Protein AF-A0A8J1ZN90-F1 (afdb_monomer)

Nearest PDB structures (foldseek):
  7chn-assembly1_A  TM=7.305E-01  e=4.881E-04  Homo sapiens
  5z33-assembly1_A  TM=6.711E-01  e=3.736E-02  Pyricularia oryzae P131

pLDDT: mean 73.44, std 20.2, range [39.34, 96.88]

Mean predicted aligned error: 10.76 Å

Solvent-accessible surface area (backbone atoms only — not comparable to full-atom values): 7003 Å² total; per-residue (Å²): 121,34,46,60,52,59,50,76,89,32,52,43,79,57,94,94,36,82,44,84,53,80,64,88,64,39,47,75,73,66,98,61,94,67,88,74,79,78,71,81,74,82,61,94,74,59,56,72,92,30,54,45,73,67,66,65,58,54,68,73,73,81,63,76,51,69,68,76,68,50,46,68,64,46,44,54,42,12,50,50,52,51,51,48,26,68,75,67,74,45,59,95,56,50,66,51,61,74,71,39,76,90,56,57,79,78,78,117

Sequence (108 aa):
IVHCDLKPQNFLVVGGRIKLADFGLAGHCTEGGGKHNNSRRTDWAGTLRYMPPEAFYLGAAGSCDASSRMRPTVDVYALGVILYTMLYFVSPYEELQKWGASRALFAI

Structure (mmCIF, N/CA/C/O backbone):
data_AF-A0A8J1ZN90-F1
#
_entry.id   AF-A0A8J1ZN90-F1
#
loop_
_atom_site.group_PDB
_atom_site.id
_atom_site.type_symbol
_atom_site.label_atom_id
_atom_site.label_alt_id
_atom_site.label_comp_id
_atom_site.label_asym_id
_atom_site.label_entity_id
_atom_site.label_seq_id
_atom_site.pdbx_PDB_ins_code
_atom_site.Cartn_x
_atom_site.Cartn_y
_atom_site.Cartn_z
_atom_site.occupancy
_atom_site.B_iso_or_equiv
_atom_site.auth_seq_id
_atom_site.auth_comp_id
_atom_site.auth_asym_id
_atom_site.auth_atom_id
_atom_site.pdbx_PDB_model_num
ATOM 1 N N . ILE A 1 1 ? -0.079 -11.058 -11.033 1.00 82.06 1 ILE A N 1
ATOM 2 C CA . ILE A 1 1 ? 0.018 -9.583 -11.112 1.00 82.06 1 ILE A CA 1
ATOM 3 C C . ILE A 1 1 ? 0.635 -9.121 -9.808 1.00 82.06 1 ILE A C 1
ATOM 5 O O . ILE A 1 1 ? 0.233 -9.635 -8.774 1.00 82.06 1 ILE A O 1
ATOM 9 N N . VAL A 1 2 ? 1.611 -8.225 -9.874 1.00 88.44 2 VAL A N 1
ATOM 10 C CA . VAL A 1 2 ? 2.163 -7.504 -8.721 1.00 88.44 2 VAL A CA 1
ATOM 11 C C . VAL A 1 2 ? 1.692 -6.063 -8.837 1.00 88.44 2 VAL A C 1
ATOM 13 O O . VAL A 1 2 ? 1.735 -5.512 -9.934 1.00 88.44 2 VAL A O 1
ATOM 16 N N . HIS A 1 3 ? 1.180 -5.488 -7.755 1.00 91.19 3 HIS A N 1
ATOM 17 C CA . HIS A 1 3 ? 0.566 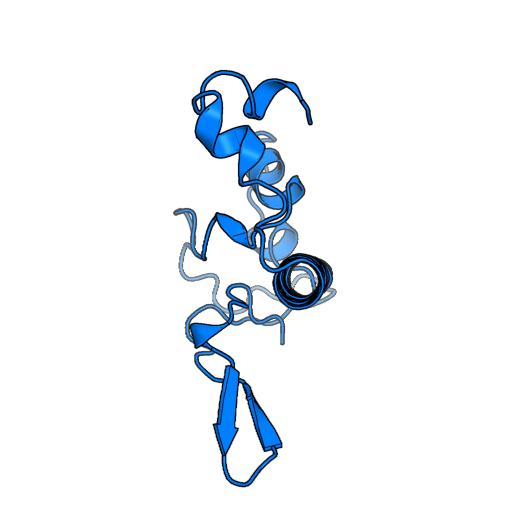-4.166 -7.722 1.00 91.19 3 HIS A CA 1
ATOM 18 C C . HIS A 1 3 ? 1.607 -3.040 -7.694 1.00 91.19 3 HIS A C 1
ATOM 20 O O . HIS A 1 3 ? 1.402 -2.015 -8.342 1.00 91.19 3 HIS A O 1
ATOM 26 N N . CYS A 1 4 ? 2.708 -3.214 -6.955 1.00 88.62 4 CYS A N 1
ATOM 27 C CA . CYS A 1 4 ? 3.833 -2.270 -6.848 1.00 88.62 4 CYS A CA 1
ATOM 28 C C . CYS A 1 4 ? 3.527 -0.902 -6.206 1.00 88.62 4 CYS A C 1
ATOM 30 O O . CYS A 1 4 ? 4.422 -0.067 -6.117 1.00 88.62 4 CYS A O 1
ATOM 32 N N . ASP A 1 5 ? 2.298 -0.659 -5.746 1.00 91.19 5 ASP A N 1
ATOM 33 C CA . ASP A 1 5 ? 1.907 0.589 -5.069 1.00 91.19 5 ASP A CA 1
ATOM 34 C C . ASP A 1 5 ? 0.799 0.335 -4.041 1.00 91.19 5 ASP A C 1
ATOM 36 O O . ASP A 1 5 ? -0.204 1.041 -3.979 1.00 91.19 5 ASP A O 1
ATOM 40 N N . LEU A 1 6 ? 0.940 -0.732 -3.251 1.00 94.25 6 LEU A N 1
ATOM 41 C CA . LEU A 1 6 ? 0.006 -0.983 -2.158 1.00 94.25 6 LEU A CA 1
ATOM 42 C C . LEU A 1 6 ? 0.169 0.075 -1.068 1.00 94.25 6 LEU A C 1
ATOM 44 O O . LEU A 1 6 ? 1.246 0.273 -0.510 1.00 94.25 6 LEU A O 1
ATOM 48 N N . LYS A 1 7 ? -0.945 0.730 -0.755 1.00 92.94 7 LYS A N 1
ATOM 49 C CA . LYS A 1 7 ? -1.076 1.763 0.273 1.00 92.94 7 LYS A CA 1
ATOM 50 C C . LYS A 1 7 ? -2.528 1.818 0.748 1.00 92.94 7 LYS A C 1
ATOM 52 O O . LYS A 1 7 ? -3.408 1.421 -0.019 1.00 92.94 7 LYS A O 1
ATOM 57 N N . PRO A 1 8 ? -2.821 2.331 1.956 1.00 94.19 8 PRO A N 1
ATOM 58 C CA . PRO A 1 8 ? -4.182 2.370 2.492 1.00 94.19 8 PRO A CA 1
ATOM 59 C C . PRO A 1 8 ? -5.201 3.027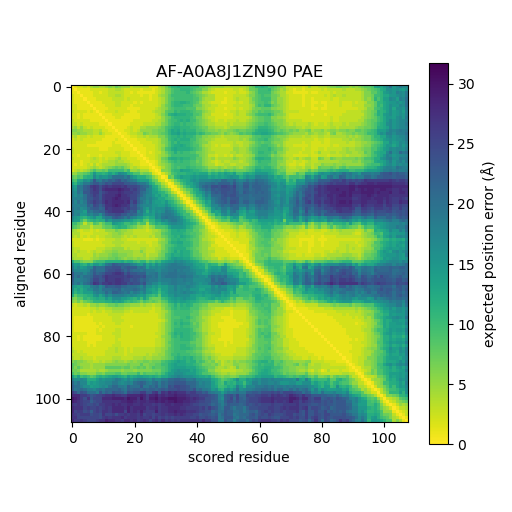 1.550 1.00 94.19 8 PRO A C 1
ATOM 61 O O . PRO A 1 8 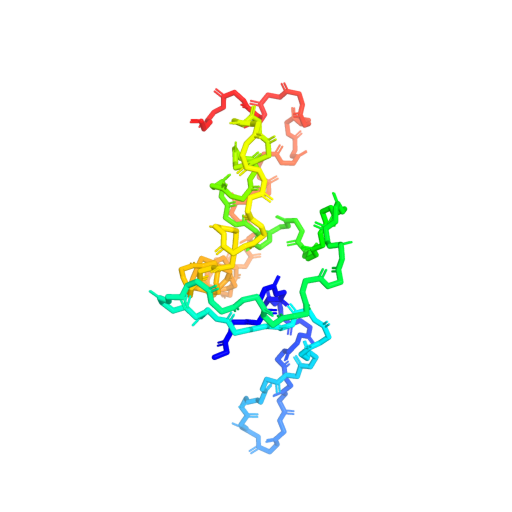? -6.333 2.566 1.470 1.00 94.19 8 PRO A O 1
ATOM 64 N N . GLN A 1 9 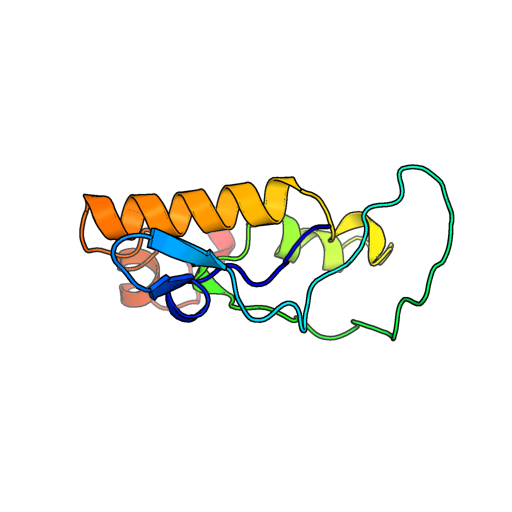? -4.790 4.044 0.782 1.00 94.25 9 GLN A N 1
ATOM 65 C CA . GLN A 1 9 ? -5.644 4.754 -0.179 1.00 94.25 9 GLN A CA 1
ATOM 66 C C . GLN A 1 9 ? -6.157 3.862 -1.322 1.00 94.25 9 GLN A C 1
ATOM 68 O O . GLN A 1 9 ? -7.187 4.171 -1.915 1.00 94.25 9 GLN A O 1
ATOM 73 N N . ASN A 1 10 ? -5.468 2.755 -1.610 1.00 95.75 10 ASN A N 1
ATOM 74 C CA . ASN A 1 10 ? -5.844 1.817 -2.668 1.00 95.75 10 ASN A CA 1
ATOM 75 C C . ASN A 1 10 ? -6.783 0.707 -2.161 1.00 95.75 10 ASN A C 1
ATOM 77 O O . ASN A 1 10 ? -7.243 -0.117 -2.951 1.00 95.75 10 ASN A O 1
ATOM 81 N N . PHE A 1 11 ? -7.110 0.686 -0.863 1.00 95.75 11 PHE A N 1
ATOM 82 C CA . PHE A 1 11 ? -8.107 -0.212 -0.283 1.00 95.75 11 PHE A CA 1
ATOM 83 C C . PHE A 1 11 ? -9.431 0.528 -0.089 1.00 95.75 11 PHE A C 1
ATOM 85 O O . PHE A 1 11 ? -9.545 1.456 0.707 1.00 95.75 11 PHE A O 1
ATOM 92 N N . LEU A 1 12 ? -10.461 0.085 -0.801 1.00 96.75 12 LEU A N 1
ATOM 93 C CA . LEU A 1 12 ? -11.812 0.624 -0.717 1.00 96.75 12 LEU A CA 1
ATOM 94 C C . LEU A 1 12 ? -12.677 -0.263 0.174 1.00 96.75 12 LEU A C 1
ATOM 96 O O . LEU A 1 12 ? -12.658 -1.487 0.041 1.00 96.75 12 LEU A O 1
ATOM 100 N N . VAL A 1 13 ? -13.494 0.346 1.031 1.00 96.00 13 VAL A N 1
ATOM 101 C CA . VAL A 1 13 ? -14.494 -0.371 1.831 1.00 96.00 13 VAL A CA 1
ATOM 102 C C . VAL A 1 13 ? -15.864 -0.163 1.203 1.00 96.00 13 VAL A C 1
ATOM 104 O O . VAL A 1 13 ? -16.398 0.942 1.203 1.00 96.00 13 VAL A O 1
ATOM 107 N N . VAL A 1 14 ? -16.444 -1.230 0.655 1.00 96.88 14 VAL A N 1
ATOM 108 C CA . VAL A 1 14 ? -17.755 -1.191 -0.006 1.00 96.88 14 VAL A CA 1
ATOM 109 C C . VAL A 1 14 ? -18.613 -2.325 0.538 1.00 96.88 14 VAL A C 1
ATOM 111 O O . VAL A 1 14 ? -18.284 -3.496 0.358 1.00 96.88 14 VAL A O 1
ATOM 114 N N . GLY A 1 15 ? -19.713 -1.983 1.216 1.00 95.50 15 GLY A N 1
ATOM 115 C CA . GLY A 1 15 ? -20.644 -2.970 1.780 1.00 95.50 15 GLY A CA 1
ATOM 116 C C . GLY A 1 15 ? -19.995 -3.912 2.802 1.00 95.50 15 GLY A C 1
ATOM 117 O O . GLY A 1 15 ? -20.226 -5.117 2.754 1.00 95.50 15 GLY A O 1
ATOM 118 N N . GLY A 1 16 ? -19.118 -3.387 3.666 1.00 94.69 16 GLY A N 1
ATOM 119 C CA . GLY A 1 16 ? -18.397 -4.179 4.674 1.00 94.69 16 GLY A CA 1
ATOM 120 C C . GLY A 1 16 ? -17.289 -5.079 4.113 1.00 94.69 16 GLY A C 1
ATOM 121 O O . GLY A 1 16 ? -16.734 -5.891 4.846 1.00 94.69 16 GLY A O 1
ATOM 122 N N . ARG A 1 17 ? -16.955 -4.956 2.822 1.00 95.31 17 ARG A N 1
ATOM 123 C CA . ARG A 1 17 ? -15.882 -5.716 2.168 1.00 95.31 17 ARG A CA 1
ATOM 124 C C . ARG A 1 17 ? -14.764 -4.793 1.717 1.00 95.31 17 ARG A C 1
ATOM 126 O O . ARG A 1 17 ? -15.026 -3.701 1.215 1.00 95.31 17 ARG A O 1
ATOM 133 N N . ILE A 1 18 ? -13.533 -5.273 1.846 1.00 95.50 18 ILE A N 1
ATOM 134 C CA . ILE A 1 18 ? -12.345 -4.597 1.329 1.00 95.50 18 ILE A CA 1
ATOM 135 C C . ILE A 1 18 ? -12.159 -4.977 -0.143 1.00 95.50 18 ILE A C 1
ATOM 137 O O . ILE A 1 18 ? -12.231 -6.153 -0.505 1.00 95.50 18 ILE A O 1
ATOM 141 N N . LYS A 1 19 ? -11.923 -3.978 -0.991 1.00 95.94 19 LYS A N 1
ATOM 142 C CA . LYS A 1 19 ? -11.600 -4.122 -2.412 1.00 95.94 19 LYS A CA 1
ATOM 143 C C . LYS A 1 19 ? -10.304 -3.388 -2.715 1.00 95.94 19 LYS A C 1
ATOM 145 O O . LYS A 1 19 ? -10.074 -2.310 -2.182 1.00 95.94 19 LYS A O 1
ATOM 150 N N . LEU A 1 20 ? -9.490 -3.963 -3.590 1.00 95.50 20 LEU A N 1
ATOM 151 C CA . LEU A 1 20 ? -8.248 -3.350 -4.049 1.00 95.50 20 LEU A CA 1
ATOM 152 C C . LEU A 1 20 ? -8.497 -2.550 -5.335 1.00 95.50 20 LEU A C 1
ATOM 154 O O . LEU A 1 20 ? -9.228 -3.014 -6.213 1.00 95.50 20 LEU A O 1
ATOM 158 N N . ALA A 1 21 ? -7.909 -1.363 -5.432 1.00 95.00 21 ALA A N 1
ATOM 159 C CA . ALA A 1 21 ? -8.039 -0.437 -6.552 1.00 95.00 21 ALA A CA 1
ATOM 160 C C . ALA A 1 21 ? -6.667 0.090 -7.008 1.00 95.00 21 ALA A C 1
ATOM 162 O O . ALA A 1 21 ? -5.672 -0.122 -6.331 1.00 95.00 21 ALA A O 1
ATOM 163 N N . ASP A 1 22 ? -6.653 0.802 -8.139 1.00 91.50 22 ASP A N 1
ATOM 164 C CA . ASP A 1 22 ? -5.481 1.480 -8.717 1.00 91.50 22 ASP A CA 1
ATOM 165 C C . ASP A 1 22 ? -4.305 0.565 -9.119 1.00 91.50 22 ASP A C 1
ATOM 167 O O . ASP A 1 22 ? -3.225 0.557 -8.537 1.00 91.50 22 ASP A O 1
ATOM 171 N N . PHE A 1 23 ? -4.494 -0.169 -10.217 1.00 91.12 23 PHE A N 1
ATOM 172 C CA . PHE A 1 23 ? -3.460 -1.009 -10.831 1.00 91.12 23 PHE A CA 1
ATOM 173 C C . PHE A 1 23 ? -2.562 -0.236 -11.817 1.00 91.12 23 PHE A C 1
ATOM 175 O O . PHE A 1 23 ? -1.923 -0.855 -12.667 1.00 91.12 23 PHE A O 1
ATOM 182 N N . GLY A 1 24 ? -2.494 1.101 -11.737 1.00 86.25 24 GLY A N 1
ATOM 183 C CA . GLY A 1 24 ? -1.730 1.926 -12.686 1.00 86.25 24 GLY A CA 1
ATOM 184 C C . GLY A 1 24 ? -0.231 1.600 -12.724 1.00 86.25 24 GLY A C 1
ATOM 185 O O . GLY A 1 24 ? 0.422 1.745 -13.759 1.00 86.25 24 GLY A O 1
ATOM 186 N N . LEU A 1 25 ? 0.303 1.089 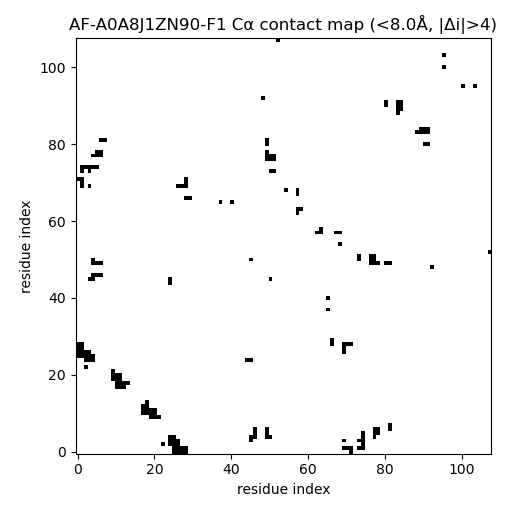-11.610 1.00 83.25 25 LEU A N 1
ATOM 187 C CA . LEU A 1 25 ? 1.685 0.622 -11.481 1.00 83.25 25 LEU A CA 1
ATOM 188 C C . LEU A 1 25 ? 1.820 -0.904 -11.475 1.00 83.25 25 LEU A C 1
ATOM 190 O O . LEU A 1 25 ? 2.936 -1.416 -11.372 1.00 83.25 25 LEU A O 1
ATOM 194 N N . ALA A 1 26 ? 0.734 -1.644 -11.670 1.00 86.75 26 ALA A N 1
ATOM 195 C CA . ALA A 1 26 ? 0.790 -3.092 -11.642 1.00 86.75 26 ALA A CA 1
ATOM 196 C C . ALA A 1 26 ? 1.538 -3.663 -12.856 1.00 86.75 26 ALA A C 1
ATOM 198 O O . ALA A 1 26 ? 1.659 -3.028 -13.907 1.00 86.75 26 ALA A O 1
ATOM 199 N N . GLY A 1 27 ? 2.038 -4.887 -12.722 1.00 82.94 27 GLY A N 1
ATOM 200 C CA . GLY A 1 27 ? 2.635 -5.615 -13.832 1.00 82.94 27 GLY A CA 1
ATOM 201 C C . GLY A 1 27 ? 2.735 -7.117 -13.586 1.00 82.94 27 GLY A C 1
ATOM 202 O O . GLY A 1 27 ? 2.326 -7.639 -12.546 1.00 82.94 27 GLY A O 1
ATOM 203 N N . HIS A 1 28 ? 3.244 -7.839 -14.579 1.00 77.81 28 HIS A N 1
ATOM 204 C CA . HIS A 1 28 ? 3.401 -9.289 -14.517 1.00 77.81 28 HIS A CA 1
ATOM 205 C C . HIS A 1 28 ? 4.854 -9.657 -14.218 1.00 77.81 28 HIS A C 1
ATOM 207 O O . HIS A 1 28 ? 5.763 -9.212 -14.911 1.00 77.81 28 HIS A O 1
ATOM 213 N N . CYS A 1 29 ? 5.060 -10.506 -13.212 1.00 64.31 29 CYS A N 1
ATOM 214 C CA . CYS A 1 29 ? 6.317 -11.226 -13.044 1.00 64.31 29 CYS A CA 1
ATOM 215 C C . CYS A 1 29 ? 6.279 -12.426 -13.987 1.00 64.31 29 CYS A C 1
ATOM 217 O O . CYS A 1 29 ? 5.545 -13.379 -13.736 1.00 64.31 29 CYS A O 1
ATOM 219 N N . THR A 1 30 ? 7.006 -12.370 -15.096 1.00 56.81 30 THR A N 1
ATOM 220 C CA . THR A 1 30 ? 7.236 -13.544 -15.943 1.00 56.81 30 THR A CA 1
ATOM 221 C C . THR A 1 30 ? 8.490 -14.257 -15.453 1.00 56.81 30 THR A C 1
ATOM 223 O O . THR A 1 30 ? 9.568 -13.674 -15.496 1.00 56.81 30 THR A O 1
ATOM 226 N N . GLU A 1 31 ? 8.370 -15.518 -15.029 1.00 50.16 31 GLU A N 1
ATOM 227 C CA . GLU A 1 31 ? 9.501 -16.359 -14.584 1.00 50.16 31 GLU A CA 1
ATOM 228 C C . GLU A 1 31 ? 10.464 -16.776 -15.714 1.00 50.16 31 GLU A C 1
ATOM 230 O O . GLU A 1 31 ? 11.412 -17.520 -15.490 1.00 50.16 31 GLU A O 1
ATOM 235 N N . GLY A 1 32 ? 10.292 -16.266 -16.933 1.00 46.19 32 GLY A N 1
ATOM 236 C CA . GLY A 1 32 ? 11.213 -16.534 -18.029 1.00 46.19 32 GLY A CA 1
ATOM 237 C C . GLY A 1 32 ? 11.136 -15.466 -19.101 1.00 46.19 32 GLY A C 1
ATOM 238 O O . GLY A 1 32 ? 10.164 -15.447 -19.845 1.00 46.19 32 GLY A O 1
ATOM 239 N N . GLY A 1 33 ? 12.149 -14.592 -19.154 1.00 41.97 33 GLY A N 1
ATOM 240 C CA . GLY A 1 33 ? 12.678 -13.872 -20.332 1.00 41.97 33 GLY A CA 1
ATOM 241 C C . GLY A 1 33 ? 11.735 -13.140 -21.302 1.00 41.97 33 GLY A C 1
ATOM 242 O O . GLY A 1 33 ? 12.204 -12.588 -22.297 1.00 41.97 33 GLY A O 1
ATOM 243 N N . GLY A 1 34 ? 10.426 -13.124 -21.071 1.00 39.34 34 GLY A N 1
ATOM 244 C CA . GLY A 1 34 ? 9.429 -12.551 -21.958 1.00 39.34 34 GLY A CA 1
ATOM 245 C C . GLY A 1 34 ? 9.319 -11.058 -21.716 1.00 39.34 34 GLY A C 1
ATOM 246 O O . GLY A 1 34 ? 8.564 -10.623 -20.852 1.00 39.34 34 GLY A O 1
ATOM 247 N N . LYS A 1 35 ? 10.068 -10.270 -22.494 1.00 47.00 35 LYS A N 1
ATOM 248 C CA . LYS A 1 35 ? 9.931 -8.810 -22.583 1.00 47.00 35 LYS A CA 1
ATOM 249 C C . LYS A 1 35 ? 8.513 -8.436 -23.029 1.00 47.00 35 LYS A C 1
ATOM 251 O O . LYS A 1 35 ? 8.286 -8.159 -24.203 1.00 47.00 35 LYS A O 1
ATOM 256 N N . HIS A 1 36 ? 7.566 -8.360 -22.101 1.00 43.44 36 HIS A N 1
ATOM 257 C CA . HIS A 1 36 ? 6.314 -7.658 -22.338 1.00 43.44 36 HIS A CA 1
ATOM 258 C C . HIS A 1 36 ? 6.366 -6.269 -21.710 1.00 43.44 36 HIS A C 1
ATOM 260 O O . HIS A 1 36 ? 6.274 -6.085 -20.504 1.00 43.44 36 HIS A O 1
ATOM 266 N N . ASN A 1 37 ? 6.559 -5.306 -22.613 1.00 42.22 37 ASN A N 1
ATOM 267 C CA . ASN A 1 37 ? 6.282 -3.882 -22.484 1.00 42.22 37 ASN A CA 1
ATOM 268 C C . ASN A 1 37 ? 6.748 -3.224 -21.175 1.00 42.22 37 ASN A C 1
ATOM 270 O O . ASN A 1 37 ? 5.970 -2.640 -20.424 1.00 42.22 37 ASN A O 1
ATOM 274 N N . ASN A 1 38 ? 8.061 -3.271 -20.944 1.00 44.16 38 ASN A N 1
ATOM 275 C CA . ASN A 1 38 ? 8.737 -2.343 -20.047 1.00 44.16 38 ASN A CA 1
ATOM 276 C C . ASN A 1 38 ? 8.743 -0.952 -20.706 1.00 44.16 38 ASN A C 1
ATOM 278 O O . ASN A 1 38 ? 9.750 -0.525 -21.276 1.00 44.16 38 ASN A O 1
ATOM 282 N N . SER A 1 39 ? 7.603 -0.253 -20.671 1.00 43.38 39 SER A N 1
ATOM 283 C CA . SER A 1 39 ? 7.609 1.208 -20.748 1.00 43.38 39 SER A CA 1
ATOM 284 C C . SER A 1 39 ? 8.573 1.667 -19.671 1.00 43.38 39 SER A C 1
ATOM 286 O O . SER A 1 39 ? 8.268 1.502 -18.497 1.00 43.38 39 SER A O 1
ATOM 288 N N . ARG A 1 40 ? 9.752 2.127 -20.099 1.00 43.75 40 ARG A N 1
ATOM 289 C CA . ARG A 1 40 ? 10.887 2.616 -19.308 1.00 43.75 40 ARG A CA 1
ATOM 290 C C . ARG A 1 40 ? 10.449 3.193 -17.954 1.00 43.75 40 ARG A C 1
ATOM 292 O O . ARG A 1 40 ? 10.289 4.400 -17.818 1.00 43.75 40 ARG A O 1
ATOM 299 N N . ARG A 1 41 ? 10.295 2.340 -16.934 1.00 50.66 41 ARG A N 1
ATOM 300 C CA . ARG A 1 41 ? 10.180 2.763 -15.533 1.00 50.66 41 ARG A CA 1
ATOM 301 C C . ARG A 1 41 ? 11.599 3.025 -15.042 1.00 50.66 41 ARG A C 1
ATOM 303 O O . ARG A 1 41 ? 12.184 2.244 -14.295 1.00 50.66 41 ARG A O 1
ATOM 310 N N . THR A 1 42 ? 12.210 4.054 -15.620 1.00 46.59 42 THR A N 1
ATOM 311 C CA . THR A 1 42 ? 13.536 4.546 -15.236 1.00 46.59 42 THR A CA 1
ATOM 312 C C . THR A 1 42 ? 13.464 5.390 -13.971 1.00 46.59 42 THR A C 1
ATOM 314 O O . THR A 1 42 ? 14.456 5.463 -13.255 1.00 46.59 42 THR A O 1
ATOM 317 N N . ASP A 1 43 ? 12.280 5.909 -13.646 1.00 53.34 43 ASP A N 1
ATOM 318 C CA . ASP A 1 43 ? 12.049 6.716 -12.455 1.00 53.34 43 ASP A CA 1
ATOM 319 C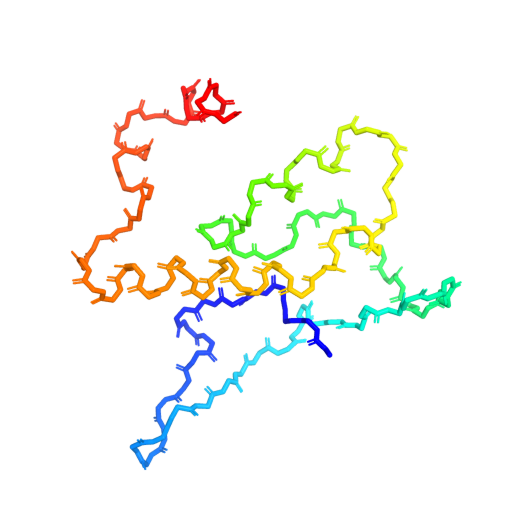 C . ASP A 1 43 ? 11.425 5.874 -11.341 1.00 53.34 43 ASP A C 1
ATOM 321 O O . ASP A 1 43 ? 10.624 4.966 -11.590 1.00 53.34 43 ASP A O 1
ATOM 325 N N . TRP A 1 44 ? 11.827 6.153 -10.099 1.00 59.09 44 TRP A N 1
ATOM 326 C CA . TRP A 1 44 ? 11.253 5.546 -8.902 1.00 59.09 44 TRP A CA 1
ATOM 327 C C . TRP A 1 44 ? 9.735 5.769 -8.887 1.00 59.09 44 TRP A C 1
ATOM 329 O O . TRP A 1 44 ? 9.263 6.874 -8.638 1.00 59.09 44 TRP A O 1
ATOM 339 N N . ALA A 1 45 ? 8.973 4.716 -9.179 1.00 64.25 45 ALA A N 1
ATOM 340 C CA . ALA A 1 45 ? 7.517 4.737 -9.176 1.00 64.25 45 ALA A CA 1
ATOM 341 C C . ALA A 1 45 ? 6.986 3.933 -7.983 1.00 64.25 45 ALA A C 1
ATOM 343 O O . ALA A 1 45 ? 7.508 2.861 -7.673 1.00 64.25 45 ALA A O 1
ATOM 344 N N . GLY A 1 46 ? 5.944 4.455 -7.337 1.00 75.19 46 GLY A N 1
ATOM 345 C CA . GLY A 1 46 ? 5.334 3.886 -6.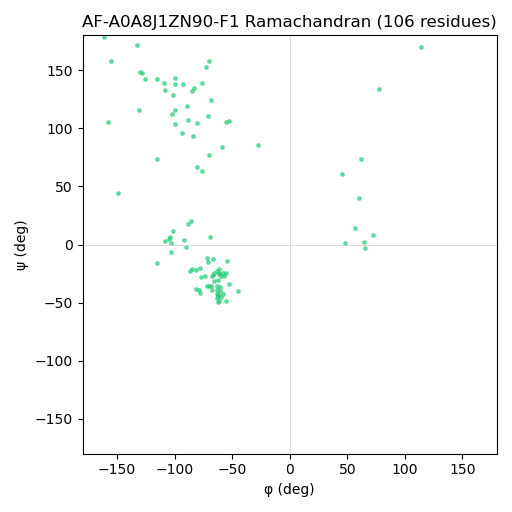135 1.00 75.19 46 GLY A CA 1
ATOM 346 C C . GLY A 1 46 ? 5.515 4.773 -4.903 1.00 75.19 46 GLY A C 1
ATOM 347 O O . GLY A 1 46 ? 6.245 5.765 -4.909 1.00 75.19 46 GLY A O 1
ATOM 348 N N . THR A 1 47 ? 4.817 4.427 -3.826 1.00 84.19 47 THR A N 1
ATOM 349 C CA . THR A 1 47 ? 4.813 5.212 -2.590 1.00 84.19 47 THR A CA 1
ATOM 350 C C . THR A 1 47 ? 5.950 4.781 -1.660 1.00 84.19 47 THR A C 1
ATOM 352 O O . THR A 1 47 ? 5.870 3.738 -1.016 1.00 84.19 47 THR A O 1
ATOM 355 N N . LEU A 1 48 ? 6.986 5.624 -1.540 1.00 85.38 48 LEU A N 1
ATOM 356 C CA . LEU A 1 48 ? 8.244 5.359 -0.814 1.00 85.38 48 LEU A CA 1
ATOM 357 C C . LEU A 1 48 ? 8.067 4.713 0.572 1.00 85.38 48 LEU A C 1
ATOM 359 O O . LEU A 1 48 ? 8.810 3.810 0.934 1.00 85.38 48 LEU A O 1
ATOM 363 N N . ARG A 1 49 ? 7.059 5.151 1.338 1.00 87.12 49 ARG A N 1
ATOM 364 C CA . ARG A 1 49 ? 6.776 4.661 2.699 1.00 87.12 49 ARG A CA 1
ATOM 365 C C . ARG A 1 49 ? 6.440 3.165 2.761 1.00 87.12 49 ARG A C 1
ATOM 367 O O . ARG A 1 49 ? 6.614 2.564 3.811 1.00 87.12 49 ARG A O 1
ATOM 374 N N . TYR A 1 50 ? 5.936 2.587 1.677 1.00 89.38 50 TYR A N 1
ATOM 375 C CA . TYR A 1 50 ? 5.520 1.182 1.607 1.00 89.38 50 TYR A CA 1
ATOM 376 C C . TYR A 1 50 ? 6.481 0.336 0.763 1.00 89.38 50 TYR A C 1
ATOM 378 O O . TYR A 1 50 ? 6.233 -0.845 0.536 1.00 89.38 50 TYR A O 1
ATOM 386 N N . MET A 1 51 ? 7.568 0.941 0.278 1.00 88.25 51 MET A N 1
ATOM 387 C CA . MET A 1 51 ? 8.529 0.289 -0.596 1.00 88.25 51 MET A CA 1
ATOM 388 C C . MET A 1 51 ? 9.537 -0.525 0.230 1.00 88.25 51 MET A C 1
ATOM 390 O O . MET A 1 51 ? 10.053 -0.015 1.227 1.00 88.25 51 MET A O 1
ATOM 394 N N . PRO A 1 52 ? 9.845 -1.769 -0.170 1.00 87.50 52 PRO A N 1
ATOM 395 C CA . PRO A 1 52 ? 10.824 -2.579 0.532 1.00 87.50 52 PRO A CA 1
ATOM 396 C C . PRO A 1 52 ? 12.258 -2.080 0.288 1.00 87.50 52 PRO A C 1
ATOM 398 O O . PRO A 1 52 ? 12.537 -1.505 -0.769 1.00 87.50 52 PRO A O 1
ATOM 401 N N . PRO A 1 53 ? 13.192 -2.310 1.229 1.00 83.56 53 PRO A N 1
ATOM 402 C CA . PRO A 1 53 ? 14.546 -1.774 1.151 1.00 83.56 53 PRO A CA 1
ATOM 403 C C . PRO A 1 53 ? 15.305 -2.259 -0.091 1.00 83.56 53 PRO A C 1
ATOM 405 O O . PRO A 1 53 ? 16.022 -1.479 -0.717 1.00 83.56 53 PRO A O 1
ATOM 408 N N . GLU A 1 54 ? 15.103 -3.510 -0.519 1.00 80.06 54 GLU A N 1
ATOM 409 C CA . GLU A 1 54 ? 15.732 -4.062 -1.723 1.00 80.06 54 GLU A CA 1
ATOM 410 C C . GLU A 1 54 ? 15.413 -3.269 -2.998 1.00 80.06 54 GLU A C 1
ATOM 412 O O . GLU A 1 54 ? 16.217 -3.262 -3.931 1.00 80.06 54 GLU A O 1
ATOM 417 N N . ALA A 1 55 ? 14.292 -2.542 -3.043 1.00 78.44 55 ALA A N 1
ATOM 418 C CA . ALA A 1 55 ? 13.943 -1.715 -4.192 1.00 78.44 55 ALA A CA 1
ATOM 419 C C . ALA A 1 55 ? 14.917 -0.538 -4.398 1.00 78.44 55 ALA A C 1
ATOM 421 O O . ALA A 1 55 ? 15.075 -0.083 -5.534 1.00 78.44 55 ALA A O 1
ATOM 422 N N . PHE A 1 56 ? 15.604 -0.082 -3.340 1.00 74.00 56 PHE A N 1
ATOM 423 C CA . PHE A 1 56 ? 16.602 0.992 -3.410 1.00 74.00 56 PHE A CA 1
ATOM 424 C C . PHE A 1 56 ? 17.970 0.493 -3.885 1.00 74.00 56 PHE A C 1
ATOM 426 O O . PHE A 1 56 ? 18.635 1.166 -4.672 1.00 74.00 56 PHE A O 1
ATOM 433 N N . TYR A 1 57 ? 18.380 -0.706 -3.464 1.00 67.12 57 TYR A N 1
ATOM 434 C CA . TYR A 1 57 ? 19.704 -1.254 -3.786 1.00 67.12 57 TYR A CA 1
ATOM 435 C C . TYR A 1 57 ? 19.804 -1.785 -5.223 1.00 67.12 57 TYR A C 1
ATOM 437 O O . TYR A 1 57 ? 20.868 -1.726 -5.839 1.00 67.12 57 TYR A O 1
ATOM 445 N N . LEU A 1 58 ? 18.690 -2.237 -5.806 1.00 58.91 58 LEU A N 1
ATOM 446 C CA . LEU A 1 58 ? 18.652 -2.781 -7.170 1.00 58.91 58 LEU A CA 1
ATOM 447 C C . LEU A 1 58 ? 18.939 -1.736 -8.271 1.00 58.91 58 LEU A C 1
ATOM 449 O O . LEU A 1 58 ? 19.194 -2.106 -9.414 1.00 58.91 58 LEU A O 1
ATOM 453 N N . GLY A 1 59 ? 18.940 -0.437 -7.947 1.00 51.81 59 GLY A N 1
ATOM 454 C CA . GLY A 1 59 ? 19.374 0.626 -8.863 1.00 51.81 59 GLY A CA 1
ATOM 455 C C . GLY A 1 59 ? 20.895 0.822 -8.938 1.00 51.81 59 GLY A C 1
ATOM 456 O O . GLY A 1 59 ? 21.385 1.348 -9.934 1.00 51.81 59 GLY A O 1
ATOM 457 N N . ALA A 1 60 ? 21.649 0.389 -7.920 1.00 47.88 60 ALA A N 1
ATOM 458 C CA . ALA A 1 60 ? 23.078 0.690 -7.787 1.00 47.88 60 ALA A CA 1
ATOM 459 C C . ALA A 1 60 ? 24.000 -0.305 -8.521 1.00 47.88 60 ALA A C 1
ATOM 461 O O . ALA A 1 60 ? 25.123 0.043 -8.875 1.00 47.88 60 ALA A O 1
ATOM 462 N N . ALA A 1 61 ? 23.536 -1.529 -8.798 1.00 47.22 61 ALA A N 1
ATOM 463 C CA . ALA A 1 61 ? 24.362 -2.615 -9.344 1.00 47.22 61 ALA A CA 1
ATOM 464 C C . ALA A 1 61 ? 24.455 -2.659 -10.889 1.00 47.22 61 ALA A C 1
ATOM 466 O O . ALA A 1 61 ? 24.794 -3.695 -11.461 1.00 47.22 61 ALA A O 1
ATOM 467 N N . GLY A 1 62 ? 24.125 -1.567 -11.591 1.00 41.22 62 GLY A N 1
ATOM 468 C CA . GLY A 1 62 ? 24.347 -1.414 -13.042 1.00 41.22 62 GLY A CA 1
ATOM 469 C C . GLY A 1 62 ? 23.545 -2.345 -13.971 1.00 41.22 62 GLY A C 1
ATOM 470 O O . GLY A 1 62 ? 23.609 -2.197 -15.187 1.00 41.22 62 GLY A O 1
ATOM 471 N N . SER A 1 63 ? 22.757 -3.272 -13.427 1.00 43.75 63 SER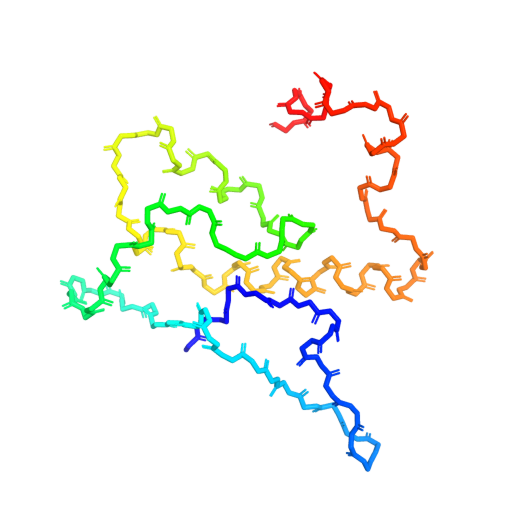 A N 1
ATOM 472 C CA . SER A 1 63 ? 21.933 -4.237 -14.161 1.00 43.75 63 SER A CA 1
ATOM 473 C C . SER A 1 63 ? 20.457 -3.968 -13.870 1.00 43.75 63 SER A C 1
ATOM 475 O O . SER A 1 63 ? 19.787 -4.668 -13.118 1.00 43.75 63 SER A O 1
ATOM 477 N N . CYS A 1 64 ? 19.943 -2.884 -14.448 1.00 46.75 64 CYS A N 1
ATOM 478 C CA . CYS A 1 64 ? 18.560 -2.452 -14.287 1.00 46.75 64 CYS A CA 1
ATOM 479 C C . CYS A 1 64 ? 17.593 -3.302 -15.126 1.00 46.75 64 CYS A C 1
ATOM 481 O O . CYS A 1 64 ? 16.901 -2.791 -16.007 1.00 46.75 64 CYS A O 1
ATOM 483 N N . ASP A 1 65 ? 17.486 -4.598 -14.836 1.00 51.56 65 ASP A N 1
ATOM 484 C CA . ASP A 1 65 ? 16.305 -5.317 -15.289 1.00 51.56 65 ASP A CA 1
ATOM 485 C C . ASP A 1 65 ? 15.115 -4.832 -14.452 1.00 51.56 65 ASP A C 1
ATOM 487 O O . ASP A 1 65 ? 15.030 -5.065 -13.244 1.00 51.56 65 ASP A O 1
ATOM 491 N N . ALA A 1 66 ? 14.187 -4.106 -15.076 1.00 51.53 66 ALA A N 1
ATOM 492 C CA . ALA A 1 66 ? 12.932 -3.725 -14.431 1.00 51.53 66 ALA A CA 1
ATOM 493 C C . ALA A 1 66 ? 12.178 -4.961 -13.902 1.00 51.53 66 ALA A C 1
ATOM 495 O O . ALA A 1 66 ? 11.456 -4.856 -12.910 1.00 51.53 66 ALA A O 1
ATOM 496 N N . SER A 1 67 ? 12.425 -6.140 -14.491 1.00 52.09 67 SER A N 1
ATOM 497 C CA . SER A 1 67 ? 11.903 -7.421 -14.016 1.00 52.09 67 SER A CA 1
ATOM 498 C C . SER A 1 67 ? 12.470 -7.848 -12.656 1.00 52.09 67 SER A C 1
ATOM 500 O O . SER A 1 67 ? 11.791 -8.555 -11.921 1.00 52.09 67 SER A O 1
ATOM 502 N N . SER A 1 68 ? 13.676 -7.409 -12.277 1.00 54.56 68 SER A N 1
ATOM 503 C CA . SER A 1 68 ? 14.276 -7.733 -10.971 1.00 54.56 68 SER A CA 1
ATOM 504 C C . SER A 1 68 ? 13.620 -6.958 -9.819 1.00 54.56 68 SER A C 1
ATOM 506 O O . SER A 1 68 ? 13.599 -7.444 -8.687 1.00 54.56 68 SER A O 1
ATOM 508 N N . ARG A 1 69 ? 13.067 -5.771 -10.108 1.00 61.81 69 ARG A N 1
ATOM 509 C CA . ARG A 1 69 ? 12.377 -4.904 -9.135 1.00 61.81 69 ARG A CA 1
ATOM 510 C C . ARG A 1 69 ? 10.904 -5.266 -8.945 1.00 61.81 69 ARG A C 1
ATOM 512 O O . ARG A 1 69 ? 10.324 -4.942 -7.915 1.00 61.81 69 ARG A O 1
ATOM 519 N N . MET A 1 70 ? 10.297 -5.955 -9.907 1.00 68.81 70 MET A N 1
ATOM 520 C CA . MET A 1 70 ? 8.930 -6.459 -9.805 1.00 68.81 70 MET A CA 1
ATOM 521 C C . MET A 1 70 ? 8.943 -7.896 -9.291 1.00 68.81 70 MET A C 1
ATOM 523 O O . MET A 1 70 ? 9.102 -8.842 -10.059 1.00 68.81 70 MET A O 1
ATOM 527 N N . ARG A 1 71 ? 8.752 -8.059 -7.979 1.00 79.38 71 ARG A N 1
ATOM 528 C CA . ARG A 1 71 ? 8.584 -9.361 -7.319 1.00 79.38 71 ARG A CA 1
ATOM 529 C C . ARG A 1 71 ? 7.325 -9.347 -6.453 1.00 79.38 71 ARG A C 1
ATOM 531 O O . ARG A 1 71 ? 7.034 -8.311 -5.858 1.00 79.38 71 ARG A O 1
ATOM 538 N N . PRO A 1 72 ? 6.615 -10.480 -6.291 1.00 85.94 72 PRO A N 1
ATOM 539 C CA . PRO A 1 72 ? 5.458 -10.549 -5.394 1.00 85.94 72 PRO A CA 1
ATOM 540 C C . PRO A 1 72 ? 5.783 -10.152 -3.946 1.00 85.94 72 PRO A C 1
ATOM 542 O O . PRO A 1 72 ? 4.922 -9.648 -3.233 1.00 85.94 72 PRO A O 1
ATOM 545 N N . THR A 1 73 ? 7.039 -10.324 -3.520 1.00 88.88 73 THR A N 1
ATOM 546 C CA . THR A 1 73 ? 7.522 -9.941 -2.185 1.00 88.88 73 THR A CA 1
ATOM 547 C C . THR A 1 73 ? 7.411 -8.441 -1.906 1.00 88.88 73 THR A C 1
ATOM 549 O O . THR A 1 73 ? 7.272 -8.060 -0.747 1.00 88.88 73 THR A O 1
ATOM 552 N N . VAL A 1 74 ? 7.399 -7.597 -2.945 1.00 88.44 74 VAL A N 1
ATOM 553 C CA . VAL A 1 74 ? 7.226 -6.141 -2.811 1.00 88.44 74 VAL A CA 1
ATOM 554 C C . VAL A 1 74 ? 5.854 -5.806 -2.228 1.00 88.44 74 VAL A C 1
ATOM 556 O O . VAL A 1 74 ? 5.752 -5.031 -1.280 1.00 88.44 74 VAL A O 1
ATOM 559 N N . ASP A 1 75 ? 4.801 -6.441 -2.742 1.00 92.12 75 ASP A N 1
ATOM 560 C CA . ASP A 1 75 ? 3.440 -6.246 -2.240 1.00 92.12 75 ASP A CA 1
ATOM 561 C C . ASP A 1 75 ? 3.281 -6.816 -0.821 1.00 92.12 75 ASP A C 1
ATOM 563 O O . ASP A 1 75 ? 2.595 -6.228 0.014 1.00 92.12 75 ASP A O 1
ATOM 567 N N . VAL A 1 76 ? 3.952 -7.935 -0.516 1.00 94.94 76 VAL A N 1
ATOM 568 C CA . VAL A 1 76 ? 3.952 -8.532 0.832 1.00 94.94 76 VAL A CA 1
ATOM 569 C C . VAL A 1 76 ? 4.562 -7.574 1.856 1.00 94.94 76 VAL A C 1
ATOM 571 O O . VAL A 1 76 ? 3.999 -7.394 2.936 1.00 94.94 76 VAL A O 1
ATOM 574 N N . TYR A 1 77 ? 5.673 -6.919 1.515 1.00 93.69 77 TYR A N 1
ATOM 575 C CA . TYR A 1 77 ? 6.287 -5.916 2.381 1.00 93.69 77 TYR A CA 1
ATOM 576 C C . TYR A 1 77 ? 5.350 -4.734 2.632 1.00 93.69 77 TYR A C 1
ATOM 578 O O . TYR A 1 77 ? 5.114 -4.359 3.782 1.00 93.69 77 TYR A O 1
ATOM 586 N N . ALA A 1 78 ? 4.768 -4.185 1.564 1.00 93.88 78 ALA A N 1
ATOM 587 C CA . ALA A 1 78 ? 3.834 -3.071 1.655 1.00 93.88 78 ALA A CA 1
ATOM 588 C C . ALA A 1 78 ? 2.627 -3.411 2.548 1.00 93.88 78 ALA A C 1
ATOM 590 O O . ALA A 1 78 ? 2.252 -2.615 3.411 1.00 93.88 78 ALA A O 1
ATOM 591 N N . LEU A 1 79 ? 2.067 -4.620 2.418 1.00 95.88 79 LEU A N 1
ATOM 592 C CA . LEU A 1 79 ? 1.020 -5.125 3.313 1.00 95.88 79 LEU A CA 1
ATOM 593 C C . LEU A 1 79 ? 1.486 -5.218 4.768 1.00 95.88 79 LEU A C 1
ATOM 595 O O . LEU A 1 79 ? 0.725 -4.855 5.663 1.00 95.88 79 LEU A O 1
ATOM 599 N N . GLY A 1 80 ? 2.722 -5.655 5.016 1.00 96.06 80 GLY A N 1
ATOM 600 C CA . GLY A 1 80 ? 3.315 -5.679 6.354 1.00 96.06 80 GLY A CA 1
ATOM 601 C C . GLY A 1 80 ? 3.377 -4.289 6.992 1.00 96.06 80 GLY A C 1
ATOM 602 O O . GLY A 1 80 ? 2.962 -4.118 8.137 1.00 96.06 80 GLY A O 1
ATOM 603 N N . VAL A 1 81 ? 3.807 -3.275 6.234 1.00 94.81 81 VAL A N 1
ATOM 604 C CA . VAL A 1 81 ? 3.830 -1.873 6.690 1.00 94.81 81 VAL A CA 1
ATOM 605 C C . VAL A 1 81 ? 2.416 -1.360 6.988 1.00 94.81 81 VAL A C 1
ATOM 607 O O . VAL A 1 81 ? 2.198 -0.699 8.007 1.00 94.81 81 VAL A O 1
ATOM 610 N N . ILE A 1 82 ? 1.440 -1.674 6.129 1.00 95.06 82 ILE A N 1
ATOM 611 C CA . ILE A 1 82 ? 0.032 -1.300 6.329 1.00 95.06 82 ILE A CA 1
ATOM 612 C C . ILE A 1 82 ? -0.517 -1.947 7.603 1.00 95.06 82 ILE A C 1
ATOM 614 O O . ILE A 1 82 ? -1.084 -1.249 8.441 1.00 95.06 82 ILE A O 1
ATOM 618 N N . LEU A 1 83 ? -0.311 -3.254 7.774 1.00 95.62 83 LEU A N 1
ATOM 619 C CA . LEU A 1 83 ? -0.786 -3.999 8.936 1.00 95.62 83 LEU A CA 1
ATOM 620 C C . LEU A 1 83 ? -0.146 -3.488 10.230 1.00 95.62 83 LEU A C 1
ATOM 622 O O . LEU A 1 83 ? -0.853 -3.266 11.208 1.00 95.62 83 LEU A O 1
ATOM 626 N N . TYR A 1 84 ? 1.167 -3.242 10.223 1.00 94.38 84 TYR A N 1
ATOM 627 C CA . TYR A 1 84 ? 1.865 -2.631 11.354 1.00 94.38 84 TYR A CA 1
ATOM 628 C C . TYR A 1 84 ? 1.220 -1.295 11.731 1.00 94.38 84 TYR A C 1
ATOM 630 O O . TYR A 1 84 ? 0.880 -1.069 12.890 1.00 94.38 84 TYR A O 1
ATOM 638 N N . THR A 1 85 ? 0.989 -0.436 10.735 1.00 92.88 85 THR A N 1
ATOM 639 C CA . THR A 1 85 ? 0.390 0.884 10.955 1.00 92.88 85 THR A CA 1
ATOM 640 C C . THR A 1 85 ? -1.032 0.771 11.510 1.00 92.88 85 THR A C 1
ATOM 642 O O . THR A 1 85 ? -1.418 1.567 12.357 1.00 92.88 85 THR A O 1
ATOM 645 N N . MET A 1 86 ? -1.812 -0.226 11.084 1.00 92.50 86 MET A N 1
ATOM 646 C CA . MET A 1 86 ? -3.155 -0.473 11.621 1.00 92.50 86 MET A CA 1
ATOM 647 C C . MET A 1 86 ? -3.137 -0.991 13.064 1.00 92.50 86 MET A C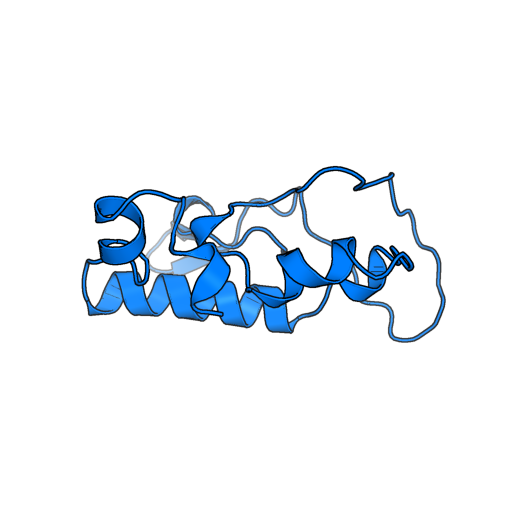 1
ATOM 649 O O . MET A 1 86 ? -4.024 -0.646 13.836 1.00 92.50 86 MET A O 1
ATOM 653 N N . LEU A 1 87 ? -2.152 -1.817 13.429 1.00 95.12 87 LEU A N 1
ATOM 654 C CA . LEU A 1 87 ? -2.052 -2.409 14.766 1.00 95.12 87 LEU A CA 1
ATOM 655 C C . LEU A 1 87 ? -1.516 -1.425 15.809 1.00 95.12 87 LEU A C 1
ATOM 657 O O . LEU A 1 87 ? -2.013 -1.389 16.931 1.00 95.12 87 LEU A O 1
ATOM 661 N N . TYR A 1 88 ? -0.503 -0.642 15.443 1.00 92.00 88 TYR A N 1
ATOM 662 C CA . TYR A 1 88 ? 0.193 0.253 16.368 1.00 92.00 88 TYR A CA 1
ATOM 663 C C . TYR A 1 88 ? -0.214 1.721 16.219 1.00 92.00 88 TYR A C 1
ATOM 665 O O . TYR A 1 88 ? 0.213 2.549 17.017 1.00 92.00 88 TYR A O 1
ATOM 673 N N . PHE A 1 89 ? -1.025 2.057 15.209 1.00 90.38 89 PHE A N 1
ATOM 674 C CA . PHE A 1 89 ? -1.437 3.428 14.870 1.00 90.38 89 PHE A CA 1
ATOM 675 C C . PHE A 1 89 ? -0.274 4.397 14.596 1.00 90.38 89 PHE A C 1
ATOM 677 O O . PHE A 1 89 ? -0.476 5.606 14.511 1.00 90.38 89 PHE A O 1
ATOM 684 N N . VAL A 1 90 ? 0.934 3.865 14.405 1.00 87.94 90 VAL A N 1
ATOM 685 C CA . VAL A 1 90 ? 2.157 4.602 14.083 1.00 87.94 90 VAL A CA 1
ATOM 686 C C . VAL A 1 90 ? 2.836 3.964 12.883 1.00 87.94 90 VAL A C 1
ATOM 688 O O . VAL A 1 90 ? 2.754 2.755 12.656 1.00 87.94 90 VAL A O 1
ATOM 691 N N . SER A 1 91 ? 3.517 4.784 12.090 1.00 83.81 91 SER A N 1
ATOM 692 C CA . SER A 1 91 ? 4.299 4.277 10.964 1.00 83.81 91 SER A CA 1
ATOM 693 C C . SER A 1 91 ? 5.594 3.645 11.478 1.00 83.81 91 SER A C 1
ATOM 695 O O . SER A 1 91 ? 6.262 4.268 12.304 1.00 83.81 91 SER A O 1
ATOM 697 N N . PRO A 1 92 ? 6.044 2.498 10.934 1.00 83.62 92 PRO A N 1
ATOM 698 C CA . PRO A 1 92 ? 7.281 1.858 11.392 1.00 83.62 92 PRO A CA 1
ATOM 699 C C . PRO A 1 92 ? 8.523 2.750 11.199 1.00 83.62 92 PRO A C 1
ATOM 701 O O . PRO A 1 92 ? 9.518 2.595 11.896 1.00 83.62 92 PRO A O 1
ATOM 704 N N . TYR A 1 93 ? 8.452 3.734 10.295 1.00 81.62 93 TYR A N 1
ATOM 705 C CA . TYR A 1 93 ? 9.518 4.716 10.043 1.00 81.62 93 TYR A CA 1
ATOM 706 C C . TYR A 1 93 ? 9.281 6.095 10.677 1.00 81.62 93 TYR A C 1
ATOM 708 O O . TYR A 1 93 ? 9.950 7.059 10.309 1.00 81.62 93 TYR A O 1
ATOM 716 N N . GLU A 1 94 ? 8.305 6.244 11.575 1.00 72.69 94 GLU A N 1
ATOM 717 C CA . GLU A 1 94 ? 7.974 7.556 12.144 1.00 72.69 94 GLU A CA 1
ATOM 718 C C . GLU A 1 94 ? 9.134 8.149 12.961 1.00 72.69 94 GLU A C 1
ATOM 720 O O . GLU A 1 94 ? 9.424 9.341 12.848 1.00 72.69 94 GLU A O 1
ATOM 725 N N . GLU A 1 95 ? 9.861 7.324 13.719 1.00 62.34 95 GLU A N 1
ATOM 726 C CA . GLU A 1 95 ? 11.065 7.781 14.421 1.00 62.34 95 GLU A CA 1
ATOM 727 C C . GLU A 1 95 ? 12.198 8.133 13.451 1.00 62.34 95 GLU A C 1
ATOM 729 O O . GLU A 1 95 ? 12.842 9.166 13.606 1.00 62.34 95 GLU A O 1
ATOM 734 N N . LEU A 1 96 ? 12.380 7.364 12.375 1.00 60.41 96 LEU A N 1
ATOM 735 C CA . LEU A 1 96 ? 13.372 7.664 11.335 1.00 60.41 96 LEU A CA 1
ATOM 736 C C . LEU A 1 96 ? 13.097 9.004 10.625 1.00 60.41 96 LEU A C 1
ATOM 738 O O . LEU A 1 96 ? 14.039 9.686 10.229 1.00 60.41 96 LEU A O 1
ATOM 742 N N . GLN A 1 97 ? 11.831 9.428 10.512 1.00 57.41 97 GLN A N 1
ATOM 743 C CA . GLN A 1 97 ? 11.484 10.761 10.001 1.00 57.41 97 GLN A CA 1
ATOM 744 C C . GLN A 1 97 ? 11.831 11.889 10.984 1.00 57.41 97 GLN A C 1
ATOM 746 O O . GLN A 1 97 ? 12.256 12.958 10.544 1.00 57.41 97 GLN A O 1
ATOM 751 N N . LYS A 1 98 ? 11.683 11.662 12.299 1.00 52.94 98 LYS A N 1
ATOM 752 C CA . LYS A 1 98 ? 11.981 12.660 13.348 1.00 52.94 98 LYS A CA 1
ATOM 753 C C . LYS A 1 98 ? 13.478 12.982 13.453 1.00 52.94 98 LYS A C 1
ATOM 755 O O . LYS A 1 98 ? 13.829 14.094 13.830 1.00 52.94 98 LYS A O 1
ATOM 760 N N . TRP A 1 99 ? 14.352 12.048 13.075 1.00 53.31 99 TRP A N 1
ATOM 761 C CA . TRP A 1 99 ? 15.812 12.194 13.183 1.00 53.31 99 TRP A CA 1
ATOM 762 C C . TRP A 1 99 ? 16.510 12.762 11.933 1.00 53.31 99 TRP A C 1
ATOM 764 O O . TRP A 1 99 ? 17.733 12.899 11.922 1.00 53.31 99 TRP A O 1
ATOM 774 N N . GLY A 1 100 ? 15.753 13.151 10.903 1.00 47.00 100 GLY A N 1
ATOM 775 C CA . GLY A 1 100 ? 16.302 13.698 9.664 1.00 47.00 100 GLY A CA 1
ATOM 776 C C . GLY A 1 100 ? 16.879 12.615 8.744 1.00 47.00 100 GLY A C 1
ATOM 777 O O . GLY A 1 100 ? 17.637 11.734 9.152 1.00 47.00 100 GLY A O 1
ATOM 778 N N . ALA A 1 101 ? 16.530 12.705 7.460 1.00 52.28 101 ALA A N 1
ATOM 779 C CA . ALA A 1 101 ? 16.826 11.719 6.417 1.00 52.28 101 ALA A CA 1
ATOM 780 C C . ALA A 1 101 ? 18.319 11.344 6.253 1.00 52.28 101 ALA A C 1
ATOM 782 O O . ALA A 1 101 ? 18.623 10.321 5.644 1.00 52.28 101 ALA A O 1
ATOM 783 N N . SER A 1 102 ? 19.255 12.112 6.822 1.00 53.22 102 SER A N 1
ATOM 784 C CA . SER A 1 102 ? 20.699 11.889 6.674 1.00 53.22 102 SER A CA 1
ATOM 785 C C . SER A 1 102 ? 21.256 10.660 7.402 1.00 53.22 102 SER A C 1
ATOM 787 O O . SER A 1 102 ? 22.378 10.264 7.101 1.00 53.22 102 SER A O 1
ATOM 789 N N . ARG A 1 103 ? 20.532 10.038 8.348 1.00 46.47 103 ARG A N 1
ATOM 790 C CA . ARG A 1 103 ? 21.036 8.849 9.080 1.00 46.47 103 ARG A CA 1
ATOM 791 C C . ARG A 1 103 ? 20.255 7.560 8.834 1.00 46.47 103 ARG A C 1
ATOM 793 O O . ARG A 1 103 ? 20.789 6.488 9.098 1.00 46.47 103 ARG A O 1
ATOM 800 N N . ALA A 1 104 ? 19.043 7.644 8.288 1.00 45.91 104 ALA A N 1
ATOM 801 C CA . ALA A 1 104 ? 18.203 6.476 8.012 1.00 45.91 104 ALA A CA 1
ATOM 802 C C . ALA A 1 104 ? 18.798 5.551 6.932 1.00 45.91 104 ALA A C 1
ATOM 804 O O . ALA A 1 104 ? 18.647 4.338 7.017 1.00 45.91 104 ALA A O 1
ATOM 805 N N . LEU A 1 105 ? 19.532 6.111 5.964 1.00 47.88 105 LEU A N 1
ATOM 806 C CA . LEU A 1 105 ? 20.188 5.352 4.890 1.00 47.88 105 LEU A CA 1
ATOM 807 C C . LEU A 1 105 ? 21.403 4.527 5.353 1.00 47.88 105 LEU A C 1
ATOM 809 O O . LEU A 1 105 ? 21.884 3.703 4.588 1.00 47.88 105 LEU A O 1
ATOM 813 N N . PHE A 1 106 ? 21.896 4.733 6.580 1.00 42.97 106 PHE A N 1
ATOM 814 C CA . PHE A 1 106 ? 23.047 4.003 7.133 1.00 42.97 106 PHE A CA 1
ATOM 815 C C . PHE A 1 106 ? 22.657 2.911 8.143 1.00 42.97 106 PHE A C 1
ATOM 817 O O . PHE A 1 106 ? 23.538 2.278 8.719 1.00 42.97 106 PHE A O 1
ATOM 824 N N . ALA A 1 107 ? 21.358 2.716 8.396 1.00 43.88 107 ALA A N 1
ATOM 825 C CA . ALA A 1 107 ? 20.850 1.733 9.358 1.00 43.88 107 ALA A CA 1
ATOM 826 C C . ALA A 1 107 ? 20.255 0.467 8.702 1.00 43.88 107 ALA A C 1
ATOM 828 O O . ALA A 1 107 ? 19.696 -0.369 9.411 1.00 43.88 107 ALA A O 1
ATOM 829 N N . ILE A 1 108 ? 20.375 0.329 7.376 1.00 43.81 108 ILE A N 1
ATOM 830 C CA . ILE A 1 108 ? 20.018 -0.861 6.584 1.00 43.81 108 ILE A CA 1
ATOM 831 C C . ILE A 1 108 ? 21.241 -1.253 5.758 1.00 43.81 108 ILE A C 1
ATOM 833 O O . ILE A 1 108 ? 21.600 -2.448 5.786 1.00 43.81 108 ILE A O 1
#

Radius of gyration: 15.51 Å; Cα contacts (8 Å, |Δi|>4): 101; chains: 1; bounding box: 45×30×39 Å

Foldseek 3Di:
DAQQADDPVQWDQDPNDTDGHDSVVPDDQDPDDDPDDCPPPVDDDYDPLLFDPVLVVCVVPPDPPVSVNDDNVRVVSSVVQRVVCVVVVDGPCNVVVVVDVPCPVVPD

Secondary structure (DSSP, 8-state):
-B-S---GGGEEEETTEEEE---TT-B---SS----------S--S-GGG--THHHHTTTSS---HHHH--HHHHHHHHHHHHHHHHHSS-TTHHHHHT-HHHHTT--